Protein AF-A0A855XK57-F1 (afdb_monomer_lite)

Secondary structure (DSSP, 8-state):
-EEEETTEEEEEEEEEEEEETTEEEEEEEEEETTT--EEEEEEGGGEEEEPP-----SS-----

Foldseek 3Di:
DWKDAPNFTWAWDDKDWDQDPVGIWIFTWTAGPVPRDIDGGHGPVRMDDDDDPPPPPPDDDPDD

Sequence (64 aa):
MYFYYKGIQIIPTNQWEVDGDSGTVQFIDAINVRTGREMTGLPAKKIVVSKIHVLPNKEELNEG

Structure (mmCIF, N/CA/C/O backbone):
data_AF-A0A855XK57-F1
#
_entry.id   AF-A0A855XK57-F1
#
loop_
_atom_site.group_PDB
_atom_site.id
_atom_site.type_symbol
_atom_site.label_atom_id
_atom_site.label_alt_id
_atom_site.label_comp_id
_atom_site.label_asym_id
_atom_site.label_entity_id
_atom_site.label_seq_id
_atom_site.pdbx_PDB_ins_code
_atom_site.Cartn_x
_atom_site.Cartn_y
_atom_site.Cartn_z
_atom_site.occupancy
_atom_site.B_iso_or_equiv
_atom_site.auth_seq_id
_atom_site.auth_comp_id
_atom_site.auth_asym_id
_atom_site.auth_atom_id
_atom_site.pdbx_PDB_model_num
ATOM 1 N N . MET A 1 1 ? -10.941 9.327 1.939 1.00 73.31 1 MET A N 1
ATOM 2 C CA . MET A 1 1 ? -10.573 8.480 0.791 1.00 73.31 1 MET A CA 1
ATOM 3 C C . MET A 1 1 ? -10.143 7.139 1.358 1.00 73.31 1 MET A C 1
ATOM 5 O O . MET A 1 1 ? -9.446 7.168 2.364 1.00 73.31 1 MET A O 1
ATOM 9 N N . TYR A 1 2 ? -10.590 6.004 0.812 1.00 84.00 2 TYR A N 1
ATOM 10 C CA . TYR A 1 2 ? -10.205 4.684 1.337 1.00 84.00 2 TYR A CA 1
ATOM 11 C C . TYR A 1 2 ? -9.285 3.959 0.359 1.00 84.00 2 TYR A C 1
ATOM 13 O O . TYR A 1 2 ? -9.513 4.000 -0.851 1.00 84.00 2 TYR A O 1
ATOM 21 N N . PHE A 1 3 ? -8.269 3.287 0.897 1.00 89.19 3 PHE A N 1
ATOM 22 C CA . PHE A 1 3 ? -7.307 2.506 0.130 1.00 89.19 3 PHE A CA 1
ATOM 23 C C . PHE A 1 3 ? -7.485 1.028 0.437 1.00 89.19 3 PHE A C 1
ATOM 25 O O . PHE A 1 3 ? -7.636 0.639 1.599 1.00 89.19 3 PHE A O 1
ATOM 32 N N . TYR A 1 4 ? -7.435 0.209 -0.609 1.00 91.75 4 TYR A N 1
ATOM 33 C CA . TYR A 1 4 ? -7.538 -1.236 -0.488 1.00 91.75 4 TYR A CA 1
ATOM 34 C C . TYR A 1 4 ? -6.399 -1.933 -1.222 1.00 91.75 4 TYR A C 1
ATOM 36 O O . TYR A 1 4 ? -6.082 -1.598 -2.363 1.00 91.75 4 TYR A O 1
ATOM 44 N N . TYR A 1 5 ? -5.843 -2.964 -0.589 1.00 91.19 5 TYR A N 1
ATOM 45 C CA . TYR A 1 5 ? -4.918 -3.908 -1.204 1.00 91.19 5 TYR A CA 1
ATOM 46 C C . TYR A 1 5 ? -5.453 -5.327 -1.039 1.00 91.19 5 TYR A C 1
ATOM 48 O O . TYR A 1 5 ? -5.599 -5.813 0.080 1.00 91.19 5 TYR A O 1
ATOM 56 N N . LYS A 1 6 ? -5.770 -5.997 -2.156 1.00 90.25 6 LYS A N 1
ATOM 57 C CA . LYS A 1 6 ? -6.340 -7.361 -2.162 1.00 90.25 6 LYS A CA 1
ATOM 58 C C . LYS A 1 6 ? -7.540 -7.530 -1.204 1.00 90.25 6 LYS A C 1
ATOM 60 O O . LYS A 1 6 ? -7.642 -8.528 -0.500 1.00 90.25 6 LYS A O 1
ATOM 65 N N . GLY A 1 7 ? -8.424 -6.531 -1.148 1.00 88.88 7 GLY A N 1
ATOM 66 C CA . GLY A 1 7 ? -9.604 -6.530 -0.270 1.00 88.88 7 GLY A CA 1
ATOM 67 C C . GLY A 1 7 ? -9.339 -6.136 1.190 1.00 88.88 7 GLY A C 1
ATOM 68 O O . GLY A 1 7 ? -10.282 -6.026 1.964 1.00 88.88 7 GLY A O 1
ATOM 69 N N . ILE A 1 8 ? -8.087 -5.877 1.576 1.00 90.75 8 ILE A N 1
ATOM 70 C CA . ILE A 1 8 ? -7.724 -5.376 2.906 1.00 90.75 8 ILE A CA 1
ATOM 71 C C . ILE A 1 8 ? -7.710 -3.853 2.863 1.00 90.75 8 ILE A C 1
ATOM 73 O O . ILE A 1 8 ? -7.027 -3.271 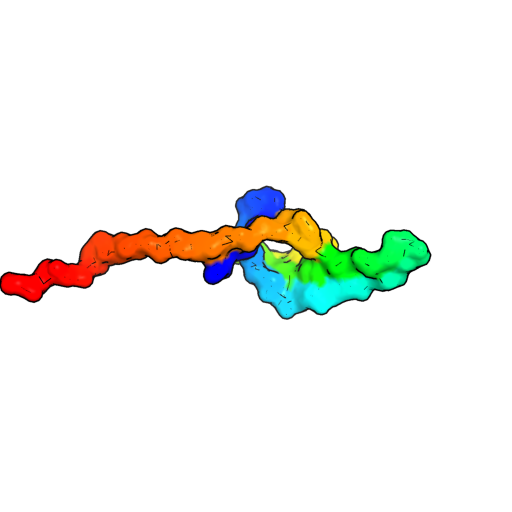2.021 1.00 90.75 8 ILE A O 1
ATOM 77 N N . GLN A 1 9 ? -8.437 -3.211 3.776 1.00 93.81 9 GLN A N 1
ATOM 78 C CA . GLN A 1 9 ? -8.363 -1.765 3.950 1.00 93.81 9 GLN A CA 1
ATOM 79 C C . GLN A 1 9 ? -7.031 -1.382 4.597 1.00 93.81 9 GLN A C 1
ATOM 81 O O . GLN A 1 9 ? -6.639 -1.952 5.621 1.00 93.81 9 GLN A O 1
ATOM 86 N N . ILE A 1 10 ? -6.355 -0.407 4.002 1.00 94.69 10 ILE A N 1
ATOM 87 C CA . ILE A 1 10 ? -5.034 0.040 4.432 1.00 94.69 10 ILE A CA 1
ATOM 88 C C . ILE A 1 10 ? -4.975 1.561 4.592 1.00 94.69 10 ILE A C 1
ATOM 90 O O . ILE A 1 10 ? -5.764 2.294 3.991 1.00 94.69 10 ILE A O 1
ATOM 94 N N . ILE A 1 11 ? -4.008 2.027 5.377 1.00 94.81 11 ILE A N 1
ATOM 95 C CA . ILE A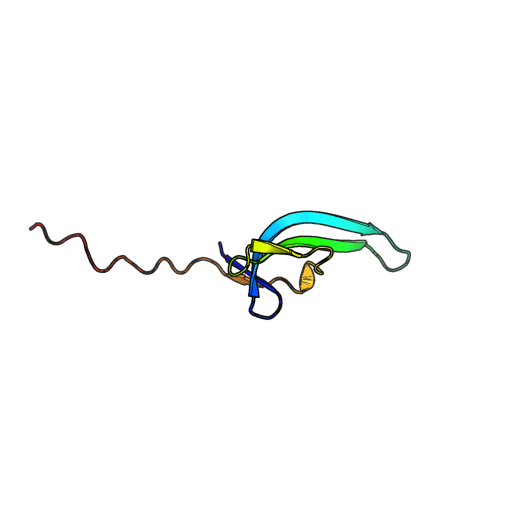 1 11 ? -3.591 3.430 5.451 1.00 94.81 11 ILE A CA 1
ATOM 96 C C . ILE A 1 11 ? -2.173 3.507 4.881 1.00 94.81 11 ILE A C 1
ATOM 98 O O . ILE A 1 11 ? -1.266 2.967 5.512 1.00 94.81 11 ILE A O 1
ATOM 102 N N . PRO A 1 12 ? -1.966 4.121 3.705 1.00 93.06 12 PRO A N 1
ATOM 103 C CA . PRO A 1 12 ? -0.630 4.371 3.175 1.00 93.06 12 PRO A CA 1
ATOM 104 C C . PRO A 1 12 ? 0.190 5.221 4.146 1.00 93.06 12 PRO A C 1
ATOM 106 O O . PRO A 1 12 ? -0.326 6.202 4.681 1.00 93.06 12 PRO A O 1
ATOM 109 N N . THR A 1 13 ? 1.452 4.863 4.356 1.00 95.56 13 THR A N 1
ATOM 110 C CA . THR A 1 13 ? 2.366 5.591 5.251 1.00 95.56 13 THR A CA 1
ATOM 111 C C . THR A 1 13 ? 3.572 6.152 4.517 1.00 95.56 13 THR A C 1
ATOM 113 O O . THR A 1 13 ? 3.992 7.266 4.813 1.00 95.56 13 THR A O 1
ATOM 116 N N . ASN A 1 14 ? 4.110 5.413 3.549 1.00 96.12 14 ASN A N 1
ATOM 117 C CA . ASN A 1 14 ? 5.275 5.823 2.777 1.00 96.12 14 ASN A CA 1
ATOM 118 C C . ASN A 1 14 ? 5.146 5.365 1.324 1.00 96.12 14 ASN A C 1
ATOM 120 O O . ASN A 1 14 ? 4.579 4.308 1.062 1.00 96.12 14 ASN A O 1
ATOM 124 N N . GLN A 1 15 ? 5.693 6.135 0.388 1.00 94.31 15 GLN A N 1
ATOM 125 C CA . GLN A 1 15 ? 5.755 5.780 -1.027 1.00 94.31 15 GLN A CA 1
ATOM 126 C C . GLN A 1 15 ? 7.197 5.902 -1.503 1.00 94.31 15 GLN A C 1
ATOM 128 O O . GLN A 1 15 ? 7.877 6.879 -1.200 1.00 94.31 15 GLN A O 1
ATOM 133 N N . TRP A 1 16 ? 7.653 4.908 -2.253 1.00 95.00 16 TRP A N 1
ATOM 134 C CA . TRP A 1 16 ? 9.010 4.856 -2.779 1.00 95.00 16 TRP A CA 1
ATOM 135 C C . TRP A 1 16 ? 9.026 4.171 -4.141 1.00 95.00 16 TRP A C 1
ATOM 137 O O . TRP A 1 16 ? 8.067 3.503 -4.533 1.00 95.00 16 TRP A O 1
ATOM 147 N N . GLU A 1 17 ? 10.110 4.354 -4.883 1.00 96.12 17 GLU A N 1
ATOM 148 C CA . GLU A 1 17 ? 10.249 3.812 -6.227 1.00 96.12 17 GLU A CA 1
ATOM 149 C C . GLU A 1 17 ? 11.624 3.198 -6.458 1.00 96.12 17 GLU A C 1
ATOM 151 O O . GLU A 1 17 ? 12.590 3.510 -5.763 1.00 96.12 17 GLU A O 1
ATOM 156 N N . VAL A 1 18 ? 11.673 2.263 -7.403 1.00 93.31 18 VAL A N 1
ATOM 157 C CA . VAL A 1 18 ? 12.897 1.595 -7.842 1.00 93.31 18 VAL A CA 1
ATOM 158 C C . VAL A 1 18 ? 13.020 1.783 -9.337 1.00 93.31 18 VAL A C 1
ATOM 160 O O . VAL A 1 18 ? 12.140 1.352 -10.086 1.00 93.31 18 VAL A O 1
ATOM 163 N N . ASP A 1 19 ? 14.129 2.378 -9.752 1.00 94.75 19 ASP A N 1
ATOM 164 C CA . ASP A 1 19 ? 14.510 2.486 -11.151 1.00 94.75 19 ASP A CA 1
ATOM 165 C C . ASP A 1 19 ? 15.275 1.234 -11.582 1.00 94.75 19 ASP A C 1
ATOM 167 O O . ASP A 1 19 ? 16.233 0.814 -10.931 1.00 94.75 19 ASP A O 1
ATOM 171 N N . GLY A 1 20 ? 14.848 0.626 -12.685 1.00 87.69 20 GLY A N 1
ATOM 172 C CA . GLY A 1 20 ? 15.581 -0.447 -13.346 1.00 87.69 20 GLY A CA 1
ATOM 173 C C . GLY A 1 20 ? 15.662 -0.221 -14.850 1.00 87.69 20 GLY A C 1
ATOM 174 O O . GLY A 1 20 ? 14.997 0.655 -15.400 1.00 87.69 20 GLY A O 1
ATOM 175 N N . ASP A 1 21 ? 16.423 -1.069 -15.540 1.00 91.00 21 ASP A N 1
ATOM 176 C CA . ASP A 1 21 ? 16.653 -0.968 -16.993 1.00 91.00 21 ASP A CA 1
ATOM 177 C C . ASP A 1 21 ? 15.362 -1.011 -17.834 1.00 91.00 21 ASP A C 1
ATOM 179 O O . ASP A 1 21 ? 15.333 -0.582 -18.984 1.00 91.00 21 ASP A O 1
ATOM 183 N N . SER A 1 22 ? 14.278 -1.538 -17.258 1.00 87.38 22 SER A N 1
ATOM 184 C CA . SER A 1 22 ? 12.950 -1.653 -17.875 1.00 87.38 22 SER A CA 1
ATOM 185 C C . SER A 1 22 ? 11.951 -0.584 -17.401 1.00 87.38 22 SER A C 1
ATOM 187 O O . SER A 1 22 ? 10.777 -0.639 -17.775 1.00 87.38 22 SER A O 1
ATOM 189 N N . GLY A 1 23 ? 12.408 0.398 -16.617 1.00 89.94 23 GLY A N 1
ATOM 190 C CA . GLY A 1 23 ? 11.632 1.535 -16.122 1.00 89.94 23 GLY A CA 1
ATOM 191 C C . GLY A 1 23 ? 11.503 1.591 -14.597 1.00 89.94 23 GLY A C 1
ATOM 192 O O . GLY A 1 23 ? 12.087 0.792 -13.864 1.00 89.94 23 GLY A O 1
ATOM 193 N N . THR A 1 24 ? 10.707 2.551 -14.130 1.00 93.38 24 THR A N 1
ATOM 194 C CA . THR A 1 24 ? 10.473 2.829 -12.706 1.00 93.38 24 THR A CA 1
ATOM 195 C C . THR A 1 24 ? 9.271 2.047 -12.173 1.00 93.38 24 THR A C 1
ATOM 197 O O . THR A 1 24 ? 8.194 2.034 -12.777 1.00 93.38 24 THR A O 1
ATOM 200 N N . VAL A 1 25 ? 9.422 1.411 -11.009 1.00 93.06 25 VAL A N 1
ATOM 201 C CA . VAL A 1 25 ? 8.340 0.705 -10.305 1.00 93.06 25 VAL A CA 1
ATOM 202 C C . VAL A 1 25 ? 8.075 1.366 -8.959 1.00 93.06 25 VAL A C 1
ATOM 204 O O . VAL A 1 25 ? 8.972 1.474 -8.131 1.00 93.06 25 VAL A O 1
ATOM 207 N N . GLN A 1 26 ? 6.820 1.750 -8.719 1.00 94.19 26 GLN A N 1
ATOM 208 C CA . GLN A 1 26 ? 6.395 2.389 -7.472 1.00 94.19 26 GLN A CA 1
ATOM 209 C C . GLN A 1 26 ? 5.799 1.393 -6.473 1.00 94.19 26 GLN A C 1
ATOM 211 O O . GLN A 1 26 ? 4.978 0.529 -6.819 1.00 94.19 26 GLN A O 1
ATOM 216 N N . PHE A 1 27 ? 6.166 1.577 -5.211 1.00 95.69 27 PHE A N 1
ATOM 217 C CA . PHE A 1 27 ? 5.752 0.792 -4.059 1.00 95.69 27 PHE A CA 1
ATOM 218 C C . PHE A 1 27 ? 5.228 1.693 -2.943 1.00 95.69 27 PHE A C 1
ATOM 220 O O . PHE A 1 27 ? 5.510 2.889 -2.890 1.00 95.69 27 PHE A O 1
ATOM 227 N N . ILE A 1 28 ? 4.437 1.101 -2.056 1.00 95.50 28 ILE A N 1
ATOM 228 C CA . ILE A 1 28 ? 3.829 1.775 -0.917 1.00 95.50 28 ILE A CA 1
ATOM 229 C C . ILE A 1 28 ? 3.982 0.895 0.318 1.00 95.50 28 ILE A C 1
ATOM 231 O O . ILE A 1 28 ? 3.715 -0.308 0.267 1.00 95.50 28 ILE A O 1
ATOM 235 N N . ASP A 1 29 ? 4.346 1.507 1.432 1.00 96.44 29 ASP A N 1
ATOM 236 C CA . ASP A 1 29 ? 4.194 0.913 2.753 1.00 96.44 29 ASP A CA 1
ATOM 237 C C . ASP A 1 29 ? 2.866 1.384 3.350 1.00 96.44 29 ASP A C 1
ATOM 239 O O . ASP A 1 29 ? 2.383 2.485 3.064 1.00 96.44 29 ASP A O 1
ATOM 243 N N . ALA A 1 30 ? 2.224 0.532 4.142 1.00 95.88 30 ALA A N 1
ATOM 244 C CA . ALA A 1 30 ? 0.908 0.817 4.681 1.00 95.88 30 ALA A CA 1
ATOM 245 C C . ALA A 1 30 ? 0.620 0.066 5.981 1.00 95.88 30 ALA A C 1
ATOM 247 O O . ALA A 1 30 ? 1.231 -0.953 6.289 1.00 95.88 30 ALA A O 1
ATOM 248 N N . ILE A 1 31 ? -0.387 0.533 6.713 1.00 96.75 31 ILE A N 1
ATOM 249 C CA . ILE A 1 31 ? -0.913 -0.126 7.909 1.00 96.75 31 ILE A CA 1
ATOM 250 C C . ILE A 1 31 ? -2.236 -0.802 7.565 1.00 96.75 31 ILE A C 1
ATOM 252 O O . ILE A 1 31 ? -3.142 -0.177 7.014 1.00 96.75 31 ILE A O 1
ATOM 256 N N . ASN A 1 32 ? -2.377 -2.075 7.923 1.00 95.56 32 ASN A N 1
ATOM 257 C CA . ASN A 1 32 ? -3.650 -2.781 7.869 1.00 95.56 32 ASN A CA 1
ATOM 258 C C . ASN A 1 32 ? -4.615 -2.196 8.908 1.00 95.56 32 ASN A C 1
ATOM 260 O O . ASN A 1 32 ? -4.388 -2.339 10.108 1.00 95.56 32 ASN A O 1
ATOM 264 N N . VAL A 1 33 ? -5.730 -1.612 8.465 1.00 94.00 33 VAL A N 1
ATOM 265 C CA . VAL A 1 33 ? -6.686 -0.933 9.359 1.00 94.00 33 VAL A CA 1
ATOM 266 C C . VAL A 1 33 ? -7.302 -1.881 10.389 1.00 94.00 33 VAL A C 1
ATOM 268 O O . VAL A 1 33 ? -7.561 -1.481 11.517 1.00 94.00 33 VAL A O 1
ATOM 271 N N . ARG A 1 34 ? -7.520 -3.151 10.029 1.00 93.69 34 ARG A N 1
ATOM 272 C CA . ARG A 1 34 ? -8.157 -4.130 10.920 1.00 93.69 34 ARG A CA 1
ATOM 273 C C . ARG A 1 34 ? -7.215 -4.639 12.006 1.00 93.69 34 ARG A C 1
ATOM 275 O O . ARG A 1 34 ? -7.668 -4.940 13.103 1.00 93.69 34 ARG A O 1
ATOM 282 N N . THR A 1 35 ? -5.941 -4.836 11.677 1.00 95.75 35 THR A N 1
ATOM 283 C CA . THR A 1 35 ? -4.989 -5.532 12.567 1.00 95.75 35 THR A CA 1
ATOM 284 C C . THR A 1 35 ? -3.891 -4.633 13.121 1.00 95.75 35 THR A C 1
ATOM 286 O O . THR A 1 35 ? -3.141 -5.078 13.982 1.00 95.75 35 THR A O 1
ATOM 289 N N . GLY A 1 36 ? -3.752 -3.409 12.611 1.00 96.19 36 GLY A N 1
ATOM 290 C CA . GLY A 1 36 ? -2.661 -2.494 12.952 1.00 96.19 36 GLY A CA 1
ATOM 291 C C . GLY A 1 36 ? -1.287 -2.929 12.433 1.00 96.19 36 GLY A C 1
ATOM 292 O O . GLY A 1 36 ? -0.301 -2.257 12.706 1.00 96.19 36 GLY A O 1
ATOM 293 N N . ARG A 1 37 ? -1.191 -4.044 11.695 1.00 96.88 37 ARG A N 1
ATOM 294 C CA . ARG A 1 37 ? 0.090 -4.551 11.187 1.00 96.88 37 ARG A CA 1
ATOM 295 C C . ARG A 1 37 ? 0.618 -3.700 10.040 1.00 96.88 37 ARG A C 1
ATOM 297 O O . ARG A 1 37 ? -0.127 -3.390 9.109 1.00 96.88 37 ARG A O 1
ATOM 304 N N . GLU A 1 38 ? 1.915 -3.429 10.082 1.00 96.69 38 GLU A N 1
ATOM 305 C CA . GLU A 1 38 ? 2.654 -2.829 8.976 1.00 96.69 38 GLU A CA 1
ATOM 306 C C . GLU A 1 38 ? 2.803 -3.817 7.812 1.00 96.69 38 GLU A C 1
ATOM 308 O O . GLU A 1 38 ? 2.995 -5.024 7.989 1.00 96.69 38 GLU A O 1
ATOM 313 N N . MET A 1 39 ? 2.675 -3.286 6.604 1.00 95.38 39 MET A N 1
ATOM 314 C CA . MET A 1 39 ? 2.783 -3.989 5.336 1.00 95.38 39 MET A CA 1
ATOM 315 C C . MET A 1 39 ? 3.688 -3.158 4.432 1.00 95.38 39 MET A C 1
ATOM 317 O O . MET A 1 39 ? 3.314 -2.055 4.048 1.00 95.38 39 MET A O 1
ATOM 321 N N . THR A 1 40 ? 4.864 -3.673 4.092 1.00 96.19 40 THR A N 1
ATOM 322 C CA . THR A 1 40 ? 5.867 -2.935 3.314 1.00 96.19 40 THR A CA 1
ATOM 323 C C . THR A 1 40 ? 5.955 -3.439 1.875 1.00 96.19 40 THR A C 1
ATOM 325 O O . THR A 1 40 ? 5.615 -4.588 1.577 1.00 96.19 40 THR A O 1
ATOM 328 N N . GLY A 1 41 ? 6.382 -2.569 0.958 1.00 94.50 41 GLY A N 1
ATOM 329 C CA . GLY A 1 41 ? 6.650 -2.927 -0.438 1.00 94.50 41 GLY A CA 1
ATOM 330 C C . GLY A 1 41 ? 5.422 -3.372 -1.236 1.00 94.50 41 GLY A C 1
ATOM 331 O O . GLY A 1 41 ? 5.514 -4.237 -2.112 1.00 94.50 41 GLY A O 1
ATOM 332 N N . LEU A 1 42 ? 4.249 -2.803 -0.954 1.00 94.62 42 LEU A N 1
ATOM 333 C CA . LEU A 1 42 ? 3.035 -3.082 -1.716 1.00 94.62 42 LEU A CA 1
ATOM 334 C C . LEU A 1 42 ? 3.122 -2.403 -3.092 1.00 94.62 42 LEU A C 1
ATOM 336 O O . LEU A 1 42 ? 3.304 -1.191 -3.147 1.00 94.62 42 LEU A O 1
ATOM 340 N N . PRO A 1 43 ? 2.954 -3.117 -4.221 1.00 93.62 43 PRO A N 1
ATOM 341 C CA . PRO A 1 43 ? 3.023 -2.482 -5.537 1.00 93.62 43 PRO A CA 1
ATOM 342 C C . PRO A 1 43 ? 1.909 -1.444 -5.705 1.00 93.62 43 PRO A C 1
ATOM 344 O O . PRO A 1 43 ? 0.730 -1.807 -5.651 1.00 93.62 43 PRO A O 1
ATOM 347 N N . ALA A 1 44 ? 2.262 -0.185 -5.985 1.00 88.75 44 ALA A N 1
ATOM 348 C CA . ALA A 1 44 ? 1.305 0.924 -6.028 1.00 88.75 44 ALA A CA 1
ATOM 349 C C . ALA A 1 44 ? 0.174 0.692 -7.044 1.00 88.75 44 ALA A C 1
ATOM 351 O O . ALA A 1 44 ? -0.994 0.943 -6.760 1.00 88.75 44 ALA A O 1
ATOM 352 N N . LYS A 1 45 ? 0.495 0.066 -8.185 1.00 87.75 45 LYS A N 1
ATOM 353 C CA . LYS A 1 45 ? -0.474 -0.306 -9.233 1.00 87.75 45 LYS A CA 1
ATOM 354 C C . LYS A 1 45 ? -1.584 -1.267 -8.786 1.00 87.75 45 LYS A C 1
ATOM 356 O O . LYS A 1 45 ? -2.551 -1.459 -9.514 1.00 87.75 45 LYS A O 1
ATOM 361 N N . LYS A 1 46 ? -1.417 -1.947 -7.646 1.00 83.75 46 LYS A N 1
ATOM 362 C CA . LYS A 1 46 ? -2.395 -2.902 -7.095 1.00 83.75 46 LYS A CA 1
ATOM 363 C C . LYS A 1 46 ? -3.272 -2.286 -6.003 1.00 83.75 46 LYS A C 1
ATOM 365 O O . LYS A 1 46 ? -4.100 -2.999 -5.434 1.00 83.75 46 LYS A O 1
ATOM 370 N N . ILE A 1 47 ? -3.077 -1.006 -5.691 1.00 83.81 47 ILE A N 1
ATOM 371 C CA . ILE A 1 47 ? -3.864 -0.285 -4.697 1.00 83.81 47 ILE A CA 1
ATOM 372 C C . ILE A 1 47 ? -5.080 0.326 -5.376 1.00 83.81 47 ILE A C 1
ATOM 374 O O . ILE A 1 47 ? -4.964 1.085 -6.335 1.00 83.81 47 ILE A O 1
ATOM 378 N N . VAL A 1 48 ? -6.260 -0.007 -4.862 1.00 84.62 48 VAL A N 1
ATOM 379 C CA . VAL A 1 48 ? -7.518 0.575 -5.327 1.00 84.62 48 VAL A CA 1
ATOM 380 C C . VAL A 1 48 ? -7.877 1.731 -4.405 1.00 84.62 48 VAL A C 1
ATOM 382 O O . VAL A 1 48 ? -7.997 1.551 -3.191 1.00 84.62 48 VAL A O 1
ATOM 385 N N . VAL A 1 49 ? -8.060 2.915 -4.989 1.00 82.06 49 VAL A N 1
ATOM 386 C CA . VAL A 1 49 ? -8.519 4.113 -4.284 1.00 82.06 49 VAL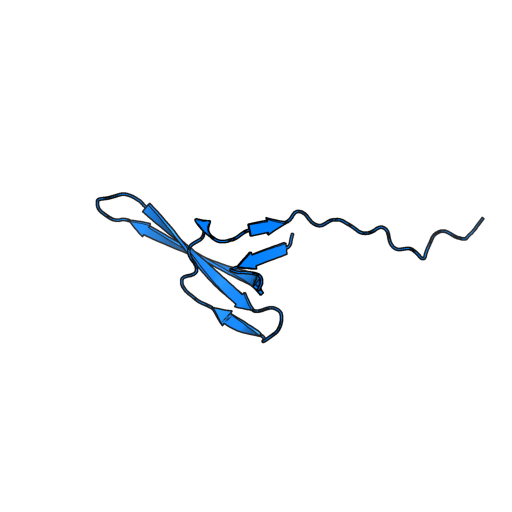 A CA 1
ATOM 387 C C . VAL A 1 49 ? -10.017 4.260 -4.513 1.00 82.06 49 VAL A C 1
ATOM 389 O O . VAL A 1 49 ? -10.458 4.488 -5.637 1.00 82.06 49 VAL A O 1
ATOM 392 N N . SER A 1 50 ? -10.809 4.146 -3.451 1.00 74.69 50 SER A N 1
ATOM 393 C CA . SER A 1 50 ? -12.244 4.416 -3.510 1.00 74.69 50 SER A CA 1
ATOM 394 C C . SER A 1 50 ? -12.520 5.834 -3.000 1.00 74.69 50 SER A C 1
ATOM 396 O O . SER A 1 50 ? -12.137 6.195 -1.876 1.00 74.69 50 SER A O 1
ATOM 398 N N . LYS A 1 51 ? -13.169 6.667 -3.830 1.00 62.25 51 LYS A N 1
ATOM 399 C CA . LYS A 1 51 ? -13.748 7.940 -3.373 1.00 62.25 51 LYS A CA 1
ATOM 400 C C . LYS A 1 51 ? -14.837 7.599 -2.356 1.00 62.25 5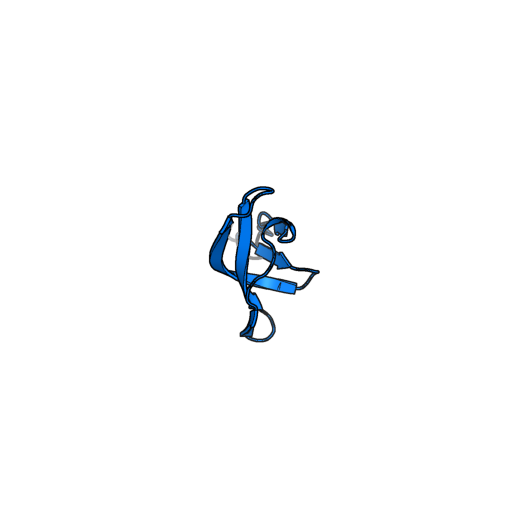1 LYS A C 1
ATOM 402 O O . LYS A 1 51 ? -15.681 6.750 -2.617 1.00 62.25 51 LYS A O 1
ATOM 407 N N . ILE A 1 52 ? -14.783 8.231 -1.185 1.00 60.78 52 ILE A N 1
ATOM 408 C CA . ILE A 1 52 ? -15.771 8.029 -0.119 1.00 60.78 52 ILE A CA 1
ATOM 409 C C . ILE A 1 52 ? -17.166 8.292 -0.703 1.00 60.78 52 ILE A C 1
ATOM 411 O O . ILE A 1 52 ? -17.429 9.400 -1.164 1.00 60.78 52 ILE A O 1
ATOM 415 N N . HIS A 1 53 ? -18.052 7.295 -0.654 1.00 51.12 53 HIS A N 1
ATOM 416 C CA . HIS A 1 53 ? -19.482 7.570 -0.588 1.00 51.12 53 HIS A CA 1
ATOM 417 C C . HIS A 1 53 ? -19.723 8.146 0.803 1.00 51.12 53 HIS A C 1
ATOM 419 O O . HIS A 1 53 ? -19.613 7.425 1.796 1.00 51.12 53 HIS A O 1
ATOM 425 N N . VAL A 1 54 ? -19.975 9.452 0.885 1.00 51.00 54 VAL A N 1
ATOM 426 C CA . VAL A 1 54 ? -20.542 10.029 2.102 1.00 51.00 54 VAL A CA 1
ATOM 427 C C . VAL A 1 54 ? -21.951 9.468 2.147 1.00 51.00 54 VAL A C 1
ATOM 429 O O . VAL A 1 54 ? -22.810 9.891 1.376 1.00 51.00 54 VAL A O 1
ATOM 432 N N . LEU A 1 55 ? -22.168 8.434 2.958 1.00 55.34 55 LEU A N 1
ATOM 433 C CA . LEU A 1 55 ? -23.529 8.058 3.295 1.00 55.34 55 LEU A CA 1
ATOM 434 C C . LEU A 1 55 ? -24.093 9.251 4.072 1.00 55.34 55 LEU A C 1
ATOM 436 O O . LEU A 1 55 ? -23.481 9.637 5.070 1.00 55.34 55 LEU A O 1
ATOM 440 N N . PRO A 1 56 ? -25.178 9.890 3.600 1.00 43.06 56 PRO A N 1
ATOM 441 C CA . PRO A 1 56 ? -25.819 10.929 4.382 1.00 43.06 56 PRO A CA 1
ATOM 442 C C . PRO A 1 56 ? -26.214 10.294 5.713 1.00 43.06 56 PRO A C 1
ATOM 444 O O . PRO A 1 56 ? -26.845 9.232 5.722 1.00 43.06 56 PRO A O 1
ATOM 447 N N . ASN A 1 57 ? -25.800 10.904 6.822 1.00 48.09 57 ASN A N 1
ATOM 448 C CA . ASN A 1 57 ? -26.304 10.530 8.133 1.00 48.09 57 ASN A CA 1
ATOM 449 C C . ASN A 1 57 ? -27.840 10.558 8.057 1.00 48.09 57 ASN A C 1
ATOM 451 O O . ASN A 1 57 ? -28.446 11.606 7.835 1.00 48.09 57 ASN A O 1
ATOM 455 N N . LYS A 1 58 ? -28.477 9.389 8.177 1.00 54.16 58 LYS A N 1
ATOM 456 C CA . LYS A 1 58 ? -29.851 9.328 8.675 1.00 54.16 58 LYS A CA 1
ATOM 457 C C . LYS A 1 58 ? -29.725 9.670 10.156 1.00 54.16 58 LYS A C 1
ATOM 459 O O . LYS A 1 58 ? -29.008 8.938 10.822 1.00 54.16 58 LYS A O 1
ATOM 464 N N . GLU A 1 59 ? -30.400 10.727 10.611 1.00 58.78 59 GLU A N 1
ATOM 465 C CA . GLU A 1 59 ? -30.191 11.453 11.887 1.00 58.78 59 GLU A CA 1
ATOM 466 C C . GLU A 1 59 ? -29.085 12.509 11.710 1.00 58.78 59 GLU A C 1
ATOM 468 O O . GLU A 1 59 ? -27.909 12.200 11.765 1.00 58.78 59 GLU A O 1
ATOM 473 N N . GLU A 1 60 ? -29.334 13.764 11.345 1.00 52.84 60 GLU A N 1
ATOM 474 C CA . GLU A 1 60 ? -30.191 14.748 12.000 1.00 52.84 60 GLU A CA 1
ATOM 475 C C . GLU A 1 60 ? -30.496 15.869 10.988 1.00 52.84 60 GLU A C 1
ATOM 477 O O . GLU A 1 60 ? -29.582 16.449 10.412 1.00 52.84 60 GLU A O 1
ATOM 482 N N . LEU A 1 61 ? -31.774 16.154 10.752 1.00 50.94 61 LEU A N 1
ATOM 483 C CA . LEU A 1 61 ? -32.336 17.489 10.482 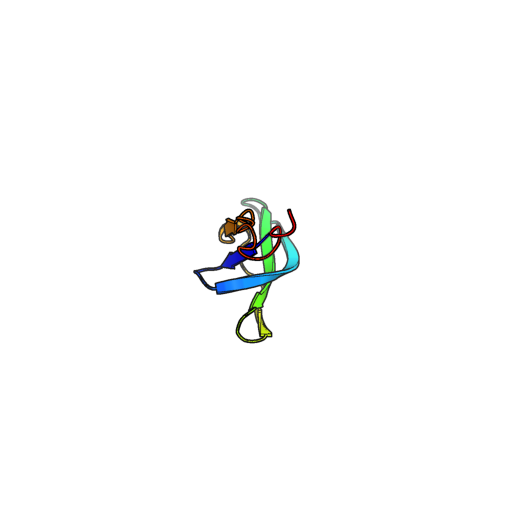1.00 50.94 61 LEU A CA 1
ATOM 484 C C . LEU A 1 61 ? -33.853 17.305 10.554 1.00 50.94 61 LEU A C 1
ATOM 486 O O . LEU A 1 61 ? -34.590 17.386 9.576 1.00 50.94 61 LEU A O 1
ATOM 490 N N . ASN A 1 62 ? -34.280 16.917 11.750 1.00 49.16 62 ASN A N 1
ATOM 491 C CA . ASN A 1 62 ? -35.667 16.885 12.159 1.00 49.16 62 ASN A CA 1
ATOM 492 C C . ASN A 1 62 ? -35.788 17.927 13.275 1.00 49.16 62 ASN A C 1
ATOM 494 O O . ASN A 1 62 ? -35.872 17.572 14.440 1.00 49.16 62 ASN A O 1
ATOM 498 N N . GLU A 1 63 ? -35.703 19.203 12.904 1.00 48.97 63 GLU A N 1
ATOM 499 C CA . GLU A 1 63 ? -36.225 20.321 13.694 1.00 48.97 63 GLU A CA 1
ATOM 500 C C . GLU A 1 63 ? -36.852 21.309 12.706 1.00 48.97 63 GLU A C 1
ATOM 502 O O . GLU A 1 63 ? -36.178 22.146 12.103 1.00 48.97 63 GLU A O 1
ATOM 507 N N . GLY A 1 64 ? -38.148 21.110 12.475 1.00 39.03 64 GLY A N 1
ATOM 508 C CA . GLY A 1 64 ? -39.070 22.065 11.872 1.00 39.03 64 GLY A CA 1
ATOM 509 C C . GLY A 1 64 ? -40.216 22.313 12.838 1.00 39.03 64 GLY A C 1
ATOM 510 O O . GLY A 1 64 ? -40.508 21.388 13.633 1.00 39.03 6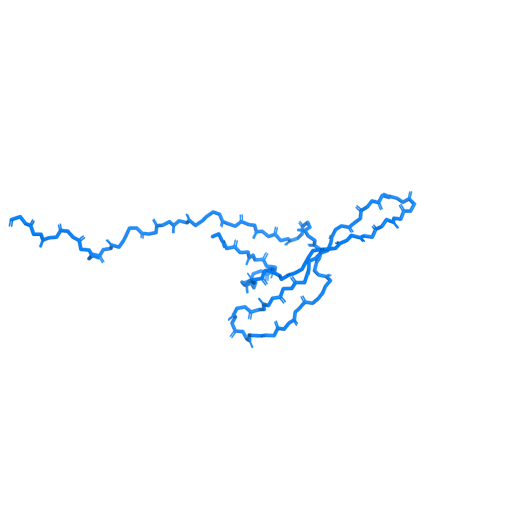4 GLY A O 1
#

Organism: Limosilactobacillus reuteri (NCBI:txid1598)

Radius of gyration: 17.14 Å; chains: 1; bounding box: 56×29×32 Å

pLDDT: mean 83.0, std 17.39, range [39.03, 96.88]